Protein AF-A0AAD4SUF8-F1 (afdb_monomer_lite)

Foldseek 3Di:
DDDDDDDDDDDDDDDDDDDDDDDDDDDDDPDDDDDPPPPPPPPVPPVDLLPPPDPVLSVLLCVCCVVFPWDFQQVVLVPDPDDPVVSSVVVSVLSSVVSVLVVVLVDDDALVVLQVCVVVNVVVVVVRVVRPTDCPVVVVSSVVSNVVSVVVVVVVVVVVVVVVVVVVVVVVVVVVVVVVD

InterPro domains:
  IPR007930 Protein of unknown function DUF724 [PF05266] (62-173)

Structure (mmCIF, N/CA/C/O backbone):
data_AF-A0AAD4SUF8-F1
#
_entry.id   AF-A0AAD4SUF8-F1
#
loop_
_atom_site.group_PDB
_atom_site.id
_atom_site.type_symbol
_atom_site.label_atom_id
_atom_site.label_alt_id
_atom_site.label_comp_id
_atom_site.label_asym_id
_atom_site.label_entity_id
_atom_site.label_seq_id
_atom_site.pdbx_PDB_ins_code
_atom_site.Cartn_x
_atom_site.Cartn_y
_atom_site.Cartn_z
_atom_site.occupancy
_atom_site.B_iso_or_equiv
_atom_site.auth_seq_id
_atom_site.auth_comp_id
_atom_site.auth_asym_id
_atom_site.auth_atom_id
_atom_site.pdbx_PDB_model_num
ATOM 1 N N . MET A 1 1 ? 22.196 51.270 -54.348 1.00 38.44 1 MET A N 1
ATOM 2 C CA . MET A 1 1 ? 23.184 52.266 -53.879 1.00 38.44 1 MET A CA 1
ATOM 3 C C . MET A 1 1 ? 23.660 51.858 -52.490 1.00 38.44 1 MET A C 1
ATOM 5 O O . MET A 1 1 ? 22.805 51.485 -51.706 1.00 38.44 1 MET A O 1
ATOM 9 N N . ALA A 1 2 ? 24.984 51.927 -52.263 1.00 42.75 2 ALA A N 1
ATOM 10 C CA . ALA A 1 2 ? 25.756 51.702 -51.018 1.00 42.75 2 ALA A CA 1
ATOM 11 C C . ALA A 1 2 ? 25.616 50.304 -50.362 1.00 42.75 2 ALA A C 1
ATOM 13 O O . ALA A 1 2 ? 24.538 49.945 -49.920 1.00 42.75 2 ALA A O 1
ATOM 14 N N . SER A 1 3 ? 26.597 49.389 -50.308 1.00 34.69 3 SER A N 1
ATOM 15 C CA . SER A 1 3 ? 28.076 49.416 -50.262 1.00 34.69 3 SER A CA 1
ATOM 16 C C . SER A 1 3 ? 28.692 49.970 -48.972 1.00 34.69 3 SER A C 1
ATOM 18 O O . SER A 1 3 ? 28.794 51.184 -48.847 1.00 34.69 3 SER A O 1
ATOM 20 N N . THR A 1 4 ? 29.166 49.057 -48.104 1.00 41.34 4 THR A N 1
ATOM 21 C CA . THR A 1 4 ? 30.426 49.075 -47.307 1.00 41.34 4 THR A CA 1
ATOM 22 C C . THR A 1 4 ? 30.555 47.720 -46.569 1.00 41.34 4 THR A C 1
ATOM 24 O O . THR A 1 4 ? 29.591 47.261 -45.972 1.00 41.34 4 THR A O 1
ATOM 27 N N . LYS A 1 5 ? 31.589 46.889 -46.819 1.00 35.81 5 LYS A N 1
ATOM 28 C CA . LYS A 1 5 ? 32.951 46.842 -46.206 1.00 35.81 5 LYS A CA 1
ATOM 29 C C . LYS A 1 5 ? 32.910 46.760 -44.669 1.00 35.81 5 LYS A C 1
ATOM 31 O O . LYS A 1 5 ? 32.232 47.568 -44.064 1.00 35.81 5 LYS A O 1
ATOM 36 N N . GLY A 1 6 ? 33.636 45.913 -43.943 1.00 30.95 6 GLY A N 1
ATOM 37 C CA . GLY A 1 6 ? 34.671 44.899 -44.176 1.00 30.95 6 GLY A CA 1
ATOM 38 C C . GLY A 1 6 ? 34.950 44.230 -42.809 1.00 30.95 6 GLY A C 1
ATOM 39 O O . GLY A 1 6 ? 34.486 44.724 -41.788 1.00 30.95 6 GLY A O 1
ATOM 40 N N . SER A 1 7 ? 35.626 43.086 -42.731 1.00 37.53 7 SER A N 1
ATOM 41 C CA . SER A 1 7 ? 36.940 43.006 -42.076 1.00 37.53 7 SER A CA 1
ATOM 42 C C . SER A 1 7 ? 37.447 41.565 -42.133 1.00 37.53 7 SER A C 1
ATOM 44 O O . SER A 1 7 ? 36.786 40.627 -41.691 1.00 37.53 7 SER A O 1
ATOM 46 N N . SER A 1 8 ? 38.632 41.418 -42.713 1.00 37.97 8 SER A N 1
ATOM 47 C CA . SER A 1 8 ? 39.461 40.223 -42.738 1.00 37.97 8 SER A CA 1
ATOM 48 C C . SER A 1 8 ? 40.195 40.046 -41.410 1.00 37.97 8 SER A C 1
ATOM 50 O O . SER A 1 8 ? 40.804 40.997 -40.917 1.00 37.97 8 SER A O 1
ATOM 52 N N . THR A 1 9 ? 40.289 38.823 -40.888 1.00 37.44 9 THR A N 1
ATOM 53 C CA . THR A 1 9 ? 41.398 38.481 -39.985 1.00 37.44 9 THR A CA 1
ATOM 54 C C . THR A 1 9 ? 41.882 37.057 -40.225 1.00 37.44 9 THR A C 1
ATOM 56 O O . THR A 1 9 ? 41.285 36.067 -39.811 1.00 37.44 9 THR A O 1
ATOM 59 N N . THR A 1 10 ? 43.006 37.003 -40.927 1.00 39.97 10 THR A N 1
ATOM 60 C CA . THR A 1 10 ? 43.927 35.888 -41.115 1.00 39.97 10 THR A CA 1
ATOM 61 C C . THR A 1 10 ? 44.370 35.328 -39.760 1.00 39.97 10 THR A C 1
ATOM 63 O O . THR A 1 10 ? 44.966 36.054 -38.968 1.00 39.97 10 THR A O 1
ATOM 66 N N . LYS A 1 11 ? 44.143 34.036 -39.489 1.00 44.75 11 LYS A N 1
ATOM 67 C CA . LYS A 1 11 ? 44.871 33.319 -38.430 1.00 44.75 11 LYS A CA 1
ATOM 68 C C . LYS A 1 11 ? 45.918 32.414 -39.061 1.00 44.75 11 LYS A C 1
ATOM 70 O O . LYS A 1 11 ? 45.622 31.569 -39.902 1.00 44.75 11 LYS A O 1
ATOM 75 N N . GLY A 1 12 ? 47.156 32.704 -38.679 1.00 37.16 12 GLY A N 1
ATOM 76 C CA . GLY A 1 12 ? 48.381 32.172 -39.237 1.00 37.16 12 GLY A CA 1
ATOM 77 C C . GLY A 1 12 ? 48.535 30.668 -39.061 1.00 37.16 12 GLY A C 1
ATOM 78 O O . GLY A 1 12 ? 48.242 30.082 -38.022 1.00 37.16 12 GLY A O 1
ATOM 79 N N . ARG A 1 13 ? 49.068 30.079 -40.126 1.00 39.88 13 ARG A N 1
ATOM 80 C CA . ARG A 1 13 ? 49.678 28.759 -40.191 1.00 39.88 13 ARG A CA 1
ATOM 81 C C . ARG A 1 13 ? 51.014 28.844 -39.450 1.00 39.88 13 ARG A C 1
ATOM 83 O O . ARG A 1 13 ? 51.927 29.508 -39.932 1.00 39.88 13 ARG A O 1
ATOM 90 N N . ILE A 1 14 ? 51.146 28.179 -38.307 1.00 44.19 14 ILE A N 1
ATOM 91 C CA . ILE A 1 14 ? 52.459 27.924 -37.708 1.00 44.19 14 ILE A CA 1
ATOM 92 C C . ILE A 1 14 ? 52.835 26.494 -38.080 1.00 44.19 14 ILE A C 1
ATOM 94 O O . ILE A 1 14 ? 52.325 25.524 -37.526 1.00 44.19 14 ILE A O 1
ATOM 98 N N . ALA A 1 15 ? 53.694 26.381 -39.091 1.00 39.84 15 ALA A N 1
ATOM 99 C CA . ALA A 1 15 ? 54.364 25.147 -39.453 1.00 39.84 15 ALA A CA 1
ATOM 100 C C . ALA A 1 15 ? 55.558 24.953 -38.509 1.00 39.84 15 ALA A C 1
ATOM 102 O O . ALA A 1 15 ? 56.569 25.641 -38.636 1.00 39.84 15 ALA A O 1
ATOM 103 N N . LEU A 1 16 ? 55.451 24.013 -37.570 1.00 38.44 16 LEU A N 1
ATOM 104 C CA . LEU A 1 16 ? 56.604 23.523 -36.820 1.00 38.44 16 LEU A CA 1
ATOM 105 C C . LEU A 1 16 ? 57.198 22.327 -37.562 1.00 38.44 16 LEU A C 1
ATOM 107 O O . LEU A 1 16 ? 56.719 21.199 -37.491 1.00 38.44 16 LEU A O 1
ATOM 111 N N . LYS A 1 17 ? 58.259 22.623 -38.311 1.00 40.16 17 LYS A N 1
ATOM 112 C CA . LYS A 1 17 ? 59.166 21.650 -38.909 1.00 40.16 17 LYS A CA 1
ATOM 113 C C . LYS A 1 17 ? 60.065 21.110 -37.799 1.00 40.16 17 LYS A C 1
ATOM 115 O O . LYS A 1 17 ? 61.009 21.783 -37.395 1.00 40.16 17 LYS A O 1
ATOM 120 N N . VAL A 1 18 ? 59.769 19.910 -37.305 1.00 40.31 18 VAL A N 1
ATOM 121 C CA . VAL A 1 18 ? 60.671 19.170 -36.414 1.00 40.31 18 VAL A CA 1
ATOM 122 C C . VAL A 1 18 ? 61.316 18.037 -37.200 1.00 40.31 18 VAL A C 1
ATOM 124 O O . VAL A 1 18 ? 60.680 17.332 -37.979 1.00 40.31 18 VAL A O 1
ATOM 127 N N . LYS A 1 19 ? 62.635 17.992 -37.054 1.00 36.62 19 LYS A N 1
ATOM 128 C CA . LYS A 1 19 ? 63.611 17.239 -37.828 1.00 36.62 19 LYS A CA 1
ATOM 129 C C . LYS A 1 19 ? 63.430 15.733 -37.633 1.00 36.62 19 LYS A C 1
ATOM 131 O O . LYS A 1 19 ? 63.186 15.266 -36.527 1.00 36.62 19 LYS A O 1
ATOM 136 N N . SER A 1 20 ? 63.627 14.998 -38.719 1.00 44.25 20 SER A N 1
ATOM 137 C CA . SER A 1 20 ? 63.858 13.557 -38.746 1.00 44.25 20 SER A CA 1
ATOM 138 C C . SER A 1 20 ? 65.059 13.194 -37.865 1.00 44.25 20 SER A C 1
ATOM 140 O O . SER A 1 20 ? 66.193 13.528 -38.214 1.00 44.25 20 SER A O 1
ATOM 142 N N . SER A 1 21 ? 64.818 12.515 -36.743 1.00 36.62 21 SER A N 1
ATOM 143 C CA . SER A 1 21 ? 65.856 11.817 -35.983 1.00 36.62 21 SER A CA 1
ATOM 144 C C . SER A 1 21 ? 65.756 10.321 -36.252 1.00 36.62 21 SER A C 1
ATOM 146 O O . SER A 1 21 ? 64.778 9.669 -35.890 1.00 36.62 21 SER A O 1
ATOM 148 N N . THR A 1 22 ? 66.780 9.795 -36.904 1.00 43.16 22 THR A N 1
ATOM 149 C CA . THR A 1 22 ? 67.076 8.376 -37.068 1.00 43.16 22 THR A CA 1
ATOM 150 C C . THR A 1 22 ? 67.201 7.721 -35.690 1.00 43.16 22 THR A C 1
ATOM 152 O O . THR A 1 22 ? 68.102 8.058 -34.923 1.00 43.16 22 THR A O 1
ATOM 155 N N . SER A 1 23 ? 66.291 6.806 -35.356 1.00 39.00 23 SER A N 1
ATOM 156 C CA . SER A 1 23 ? 66.424 5.948 -34.174 1.00 39.00 23 SER A CA 1
ATOM 157 C C . SER A 1 23 ? 67.373 4.773 -34.458 1.00 39.00 23 SER A C 1
ATOM 159 O O . SER A 1 23 ? 67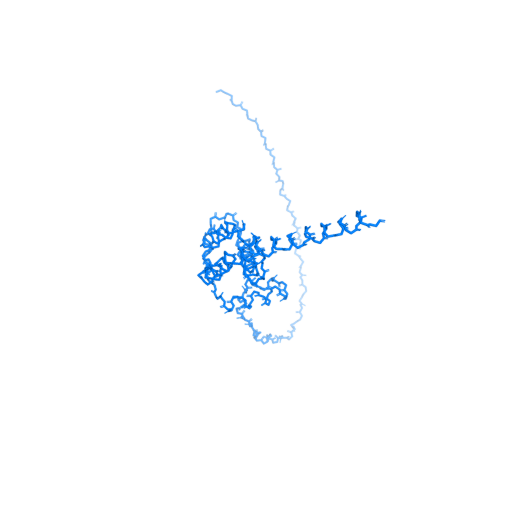.408 4.278 -35.587 1.00 39.00 23 SER A O 1
ATOM 161 N N . PRO A 1 24 ? 68.146 4.326 -33.452 1.00 40.94 24 PRO A N 1
ATOM 162 C CA . PRO A 1 24 ? 69.142 3.270 -33.592 1.00 40.94 24 PRO A CA 1
ATOM 163 C C . PRO A 1 24 ? 68.500 1.882 -33.728 1.00 40.94 24 PRO A C 1
ATOM 165 O O . PRO A 1 24 ? 67.445 1.603 -33.160 1.00 40.94 24 PRO A O 1
ATOM 168 N N . VAL A 1 25 ? 69.179 1.009 -34.472 1.00 46.41 25 VAL A N 1
ATOM 169 C CA . VAL A 1 25 ? 68.844 -0.408 -34.656 1.00 46.41 25 VAL A CA 1
ATOM 170 C C . VAL A 1 25 ? 68.924 -1.130 -33.305 1.00 46.41 25 VAL A C 1
ATOM 172 O O . VAL A 1 25 ? 70.000 -1.251 -32.723 1.00 46.41 25 VAL A O 1
ATOM 175 N N . VAL A 1 26 ? 67.780 -1.603 -32.809 1.00 52.88 26 VAL A N 1
ATOM 176 C CA . VAL A 1 26 ? 67.669 -2.477 -31.630 1.00 52.88 26 VAL A CA 1
ATOM 177 C C . VAL A 1 26 ? 67.815 -3.937 -32.094 1.00 52.88 26 VAL A C 1
ATOM 179 O O . VAL A 1 26 ? 67.190 -4.304 -33.092 1.00 52.88 26 VAL A O 1
ATOM 182 N N . PRO A 1 27 ? 68.620 -4.784 -31.423 1.00 56.34 27 PRO A N 1
ATOM 183 C CA . PRO A 1 27 ? 68.766 -6.193 -31.792 1.00 56.34 27 PRO A CA 1
ATOM 184 C C . PRO A 1 27 ? 67.467 -6.985 -31.532 1.00 56.34 27 PRO A C 1
ATOM 186 O O . PRO A 1 27 ? 66.704 -6.634 -30.627 1.00 56.34 27 PRO A O 1
ATOM 189 N N . PRO A 1 28 ? 67.195 -8.062 -32.293 1.00 48.47 28 PRO A N 1
ATOM 190 C CA . PRO A 1 28 ? 65.943 -8.803 -32.184 1.00 48.47 28 PRO A CA 1
ATOM 191 C C . PRO A 1 28 ? 65.845 -9.519 -30.831 1.00 48.47 28 PRO A C 1
ATOM 193 O O . PRO A 1 28 ? 66.656 -10.378 -30.491 1.00 48.47 28 PRO A O 1
ATOM 196 N N . THR A 1 29 ? 64.829 -9.157 -30.052 1.00 53.97 29 THR A N 1
ATOM 197 C CA . THR A 1 29 ? 64.441 -9.844 -28.815 1.00 53.97 29 THR A CA 1
ATOM 198 C C . THR A 1 29 ? 63.739 -11.163 -29.171 1.00 53.97 29 THR A C 1
ATOM 200 O O . THR A 1 29 ? 62.926 -11.163 -30.100 1.00 53.97 29 THR A O 1
ATOM 203 N N . PRO A 1 30 ? 63.996 -12.287 -28.473 1.00 51.09 30 PRO A N 1
ATOM 204 C CA . PRO A 1 30 ? 63.286 -13.535 -28.730 1.00 51.09 30 PRO A CA 1
ATOM 205 C C . PRO A 1 30 ? 61.780 -13.354 -28.497 1.00 51.09 30 PRO A C 1
ATOM 207 O O . PRO A 1 30 ? 61.344 -12.782 -27.497 1.00 51.09 30 PRO A O 1
ATOM 210 N N . SER A 1 31 ? 60.991 -13.828 -29.459 1.00 53.19 31 SER A N 1
ATOM 211 C CA . SER A 1 31 ? 59.534 -13.738 -29.505 1.00 53.19 31 SER A CA 1
ATOM 212 C C . SER A 1 31 ? 58.888 -14.310 -28.241 1.00 53.19 31 SER A C 1
ATOM 214 O O . SER A 1 31 ? 58.931 -15.517 -27.997 1.00 53.19 31 SER A O 1
ATOM 216 N N . ARG A 1 32 ? 58.250 -13.441 -27.453 1.00 54.56 32 ARG A N 1
ATOM 217 C CA . ARG A 1 32 ? 57.368 -13.833 -26.350 1.00 54.56 32 ARG A CA 1
ATOM 218 C C . ARG A 1 32 ? 56.155 -14.585 -26.929 1.00 54.56 32 ARG A C 1
ATOM 220 O O . ARG A 1 32 ? 55.540 -14.062 -27.860 1.00 54.56 32 ARG A O 1
ATOM 227 N N . PRO A 1 33 ? 55.784 -15.771 -26.413 1.00 64.94 33 PRO A N 1
ATOM 228 C CA . PRO A 1 33 ? 54.573 -16.453 -26.856 1.00 64.94 33 PRO A CA 1
ATOM 229 C C . PRO A 1 33 ? 53.329 -15.611 -26.518 1.00 64.94 33 PRO A C 1
ATOM 231 O O . PRO A 1 33 ? 53.342 -14.879 -25.518 1.00 64.94 33 PRO A O 1
ATOM 234 N N . PRO A 1 34 ? 52.262 -15.681 -27.337 1.00 63.62 34 PRO A N 1
ATOM 235 C CA . PRO A 1 34 ? 51.027 -14.958 -27.064 1.00 63.62 34 PRO A CA 1
ATOM 236 C C . PRO A 1 34 ? 50.452 -15.403 -25.711 1.00 63.62 34 PRO A C 1
ATOM 238 O O . PRO A 1 34 ? 50.568 -16.581 -25.357 1.00 63.62 34 PRO A O 1
ATOM 241 N N . PRO A 1 35 ? 49.848 -14.486 -24.931 1.00 60.50 35 PRO A N 1
ATOM 242 C CA . PRO A 1 35 ? 49.159 -14.876 -23.710 1.00 60.50 35 PRO A CA 1
ATOM 243 C C . PRO A 1 35 ? 48.074 -15.912 -24.050 1.00 60.50 35 PRO A C 1
ATOM 245 O O . PRO A 1 35 ? 47.466 -15.818 -25.123 1.00 60.50 35 PRO A O 1
ATOM 248 N N . PRO A 1 36 ? 47.831 -16.903 -23.172 1.00 66.50 36 PRO A N 1
ATOM 249 C CA . PRO A 1 36 ? 46.790 -17.895 -23.401 1.00 66.50 36 PRO A CA 1
ATOM 250 C C . PRO A 1 36 ? 45.449 -17.186 -23.631 1.00 66.50 36 PRO A C 1
ATOM 252 O O . PRO A 1 36 ? 45.250 -16.107 -23.061 1.00 66.50 36 PRO A O 1
ATOM 255 N N . PRO A 1 37 ? 44.539 -17.756 -24.447 1.00 62.34 37 PRO A N 1
ATOM 256 C CA . PRO A 1 37 ? 43.226 -17.178 -24.685 1.00 62.34 37 PRO A CA 1
ATOM 257 C C . PRO A 1 37 ? 42.566 -16.923 -23.336 1.00 62.34 37 PRO A C 1
ATOM 259 O O . PRO A 1 37 ? 42.165 -17.854 -22.637 1.00 62.34 37 PRO A O 1
ATOM 262 N N . GLY A 1 38 ? 42.521 -15.651 -22.938 1.00 53.00 38 GLY A N 1
ATOM 263 C CA . GLY A 1 38 ? 41.804 -15.247 -21.751 1.00 53.00 38 GLY A CA 1
ATOM 264 C C . GLY A 1 38 ? 40.376 -15.710 -21.957 1.00 53.00 38 GLY A C 1
ATOM 265 O O . GLY A 1 38 ? 39.739 -15.310 -22.935 1.00 53.00 38 GLY A O 1
ATOM 266 N N . LEU A 1 39 ? 39.897 -16.584 -21.073 1.00 48.78 39 LEU A N 1
ATOM 267 C CA . LEU A 1 39 ? 38.479 -16.852 -20.929 1.00 48.78 39 LEU A CA 1
ATOM 268 C C . LEU A 1 39 ? 37.845 -15.507 -20.582 1.00 48.78 39 LEU A C 1
ATOM 270 O O . LEU A 1 39 ? 37.753 -15.116 -19.421 1.00 48.78 39 LEU A O 1
ATOM 274 N N . THR A 1 40 ? 37.470 -14.754 -21.613 1.00 48.31 40 THR A N 1
ATOM 275 C CA . THR A 1 40 ? 36.571 -13.623 -21.483 1.00 48.31 40 THR A CA 1
ATOM 276 C C . THR A 1 40 ? 35.240 -14.253 -21.128 1.00 48.31 40 THR A C 1
ATOM 278 O O . THR A 1 40 ? 34.423 -14.576 -21.984 1.00 48.31 40 THR A O 1
ATOM 281 N N . LEU A 1 41 ? 35.072 -14.515 -19.832 1.00 49.41 41 LEU A N 1
ATOM 282 C CA . LEU A 1 41 ? 33.801 -14.785 -19.195 1.00 49.41 41 LEU A CA 1
ATOM 283 C C . LEU A 1 41 ? 32.940 -13.547 -19.447 1.00 49.41 41 LEU A C 1
ATOM 285 O O . LEU A 1 41 ? 32.814 -12.659 -18.610 1.00 49.41 41 LEU A O 1
ATOM 289 N N . LYS A 1 42 ? 32.359 -13.477 -20.647 1.00 52.12 42 LYS A N 1
ATOM 290 C CA . LYS A 1 42 ? 31.195 -12.660 -20.955 1.00 52.12 42 LYS A CA 1
ATOM 291 C C . LYS A 1 42 ? 30.024 -13.316 -20.242 1.00 52.12 42 LYS A C 1
ATOM 293 O O . LYS A 1 42 ? 29.128 -13.869 -20.867 1.00 52.12 42 LYS A O 1
ATOM 298 N N . ILE A 1 43 ? 30.077 -13.313 -18.913 1.00 48.94 43 ILE A N 1
ATOM 299 C CA . ILE A 1 43 ? 28.881 -13.483 -18.111 1.00 48.94 43 ILE A CA 1
ATOM 300 C C . ILE A 1 43 ? 28.019 -12.301 -18.548 1.00 48.94 43 ILE A C 1
ATOM 302 O O . ILE A 1 43 ? 28.488 -11.162 -18.436 1.00 48.94 43 ILE A O 1
ATOM 306 N N . PRO A 1 44 ? 26.823 -12.518 -19.118 1.00 43.75 44 PRO A N 1
ATOM 307 C CA . PRO A 1 44 ? 25.883 -11.431 -19.266 1.00 43.75 44 PRO A CA 1
ATOM 308 C C . PRO A 1 44 ? 25.622 -10.977 -17.837 1.00 43.75 44 PRO A C 1
ATOM 310 O O . PRO A 1 44 ? 24.944 -11.668 -17.076 1.00 43.75 44 PRO A O 1
ATOM 313 N N . LEU A 1 45 ? 26.247 -9.874 -17.426 1.00 46.03 45 LEU A N 1
ATOM 314 C CA . LEU A 1 45 ? 25.870 -9.217 -16.195 1.00 46.03 45 LEU A CA 1
ATOM 315 C C . LEU A 1 45 ? 24.485 -8.657 -16.500 1.00 46.03 45 LEU A C 1
ATOM 317 O O . LEU A 1 45 ? 24.344 -7.554 -17.023 1.00 46.03 45 LEU A O 1
ATOM 321 N N . VAL A 1 46 ? 23.457 -9.481 -16.295 1.00 45.75 46 VAL A N 1
ATOM 322 C CA . VAL A 1 46 ? 22.085 -9.005 -16.233 1.00 45.75 46 VAL A CA 1
ATOM 323 C C . VAL A 1 46 ? 22.095 -8.083 -15.027 1.00 45.75 46 VAL A C 1
ATOM 325 O O . VAL A 1 46 ? 22.060 -8.540 -13.886 1.00 45.75 46 VAL A O 1
ATOM 328 N N . TYR A 1 47 ? 22.277 -6.788 -15.286 1.00 57.00 47 TYR A N 1
ATOM 329 C CA . TYR A 1 47 ? 22.175 -5.747 -14.279 1.00 57.00 47 TYR A CA 1
ATOM 330 C C . TYR A 1 47 ? 20.737 -5.775 -13.782 1.00 57.00 47 TYR A C 1
ATOM 332 O O . TYR A 1 47 ? 19.832 -5.176 -14.357 1.00 57.00 47 TYR A O 1
ATOM 340 N N . HIS A 1 48 ? 20.512 -6.563 -12.739 1.00 70.62 48 HIS A N 1
ATOM 341 C CA . HIS A 1 48 ? 19.234 -6.595 -12.069 1.00 70.62 48 HIS A CA 1
ATOM 342 C C . HIS A 1 48 ? 19.048 -5.238 -11.395 1.00 70.62 48 HIS A C 1
ATOM 344 O O . HIS A 1 48 ? 19.961 -4.781 -10.704 1.00 70.62 48 HIS A O 1
ATOM 350 N N . ARG A 1 49 ? 17.895 -4.585 -11.576 1.00 81.00 49 ARG A N 1
ATOM 351 C CA . ARG A 1 49 ? 17.658 -3.214 -11.080 1.00 81.00 49 ARG A CA 1
ATOM 352 C C . ARG A 1 49 ? 17.925 -3.066 -9.578 1.00 81.00 49 ARG A C 1
ATOM 354 O O . ARG A 1 49 ? 18.339 -2.003 -9.139 1.00 81.00 49 ARG A O 1
ATOM 361 N N . SER A 1 50 ? 17.795 -4.148 -8.805 1.00 83.50 50 SER A N 1
ATOM 362 C CA . SER A 1 50 ? 18.096 -4.162 -7.368 1.00 83.50 50 SER A CA 1
ATOM 363 C C . SER A 1 50 ? 19.593 -4.154 -6.998 1.00 83.50 50 SER A C 1
ATOM 365 O O . SER A 1 50 ? 19.916 -4.056 -5.818 1.00 83.50 50 SER A O 1
ATOM 367 N N . THR A 1 51 ? 20.525 -4.252 -7.957 1.00 85.56 51 THR A N 1
ATOM 368 C CA . THR A 1 51 ? 21.982 -4.304 -7.679 1.00 85.56 51 THR A CA 1
ATOM 369 C C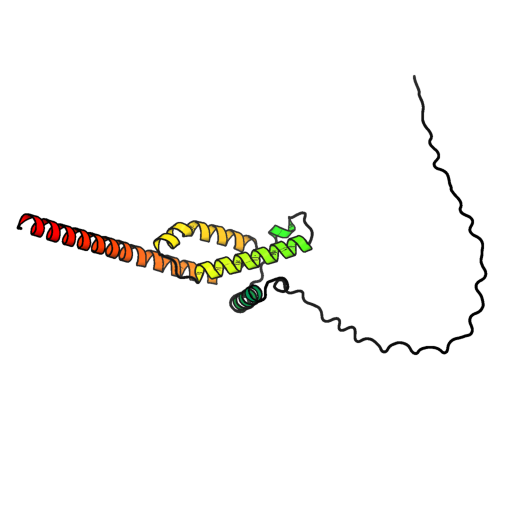 . THR A 1 51 ? 22.555 -3.020 -7.083 1.00 85.56 51 THR A C 1
ATOM 371 O O . THR A 1 51 ? 23.588 -3.080 -6.424 1.00 85.56 51 THR A O 1
ATOM 374 N N . SER A 1 52 ? 21.895 -1.879 -7.275 1.00 85.69 52 SER A N 1
ATOM 375 C CA . SER A 1 52 ? 22.275 -0.587 -6.689 1.00 85.69 52 SER A CA 1
ATOM 376 C C . SER A 1 52 ? 21.601 -0.293 -5.341 1.00 85.69 52 SER A C 1
ATOM 378 O O . SER A 1 52 ? 21.826 0.775 -4.773 1.00 85.69 52 SER A O 1
ATOM 380 N N . LEU A 1 53 ? 20.777 -1.209 -4.818 1.00 91.81 53 LEU A N 1
ATOM 381 C CA . LEU A 1 53 ? 20.121 -1.060 -3.516 1.00 91.81 53 LEU A CA 1
ATOM 382 C C . LEU A 1 53 ? 21.063 -1.452 -2.369 1.00 91.81 53 LEU A C 1
ATOM 384 O O . LEU A 1 53 ? 21.969 -2.268 -2.545 1.00 91.81 53 LEU A O 1
ATOM 388 N N . SER A 1 54 ? 20.815 -0.909 -1.170 1.00 93.56 54 SER A N 1
ATOM 389 C CA . SER A 1 54 ? 21.502 -1.376 0.042 1.00 93.56 54 SER A CA 1
ATOM 390 C C . SER A 1 54 ? 21.203 -2.864 0.290 1.00 93.56 54 SER A C 1
ATOM 392 O O . SER A 1 54 ? 20.162 -3.352 -0.163 1.00 93.56 54 SER A O 1
ATOM 394 N N . PRO A 1 55 ? 22.064 -3.601 1.017 1.00 94.50 55 PRO A N 1
ATOM 395 C CA . PRO A 1 55 ? 21.852 -5.026 1.277 1.00 94.50 55 PRO A CA 1
ATOM 396 C C . PRO A 1 55 ? 20.468 -5.352 1.859 1.00 94.50 55 PRO A C 1
ATOM 398 O O . PRO A 1 55 ? 19.811 -6.291 1.408 1.00 94.50 55 PRO A O 1
ATOM 401 N N . GLU A 1 56 ? 19.991 -4.548 2.810 1.00 93.50 56 GLU A N 1
ATOM 402 C CA . GLU A 1 56 ? 18.699 -4.726 3.480 1.00 93.50 56 GLU A CA 1
ATOM 403 C C . GLU A 1 56 ? 17.536 -4.484 2.516 1.00 93.50 56 GLU A C 1
ATOM 405 O O . GLU A 1 56 ? 16.601 -5.284 2.436 1.00 93.50 56 GLU A O 1
ATOM 410 N N . LEU A 1 57 ? 17.606 -3.395 1.747 1.00 93.62 57 LEU A N 1
ATOM 411 C CA . LEU A 1 57 ? 16.558 -3.043 0.797 1.00 93.62 57 LEU A CA 1
ATOM 412 C C . LEU A 1 57 ? 16.526 -4.017 -0.385 1.00 93.62 57 LEU A C 1
ATOM 414 O O . LEU A 1 57 ? 15.449 -4.370 -0.858 1.00 93.62 57 LEU A O 1
ATOM 418 N N . LYS A 1 58 ? 17.688 -4.512 -0.822 1.00 95.00 58 LYS A N 1
ATOM 419 C CA . LYS A 1 58 ? 17.793 -5.569 -1.829 1.00 95.00 58 LYS A CA 1
ATOM 420 C C . LYS A 1 58 ? 17.158 -6.870 -1.340 1.00 95.00 58 LYS A C 1
ATOM 422 O O . LYS A 1 58 ? 16.431 -7.500 -2.101 1.00 95.00 58 LYS A O 1
ATOM 427 N N . LEU A 1 59 ? 17.398 -7.267 -0.089 1.00 94.62 59 LEU A N 1
ATOM 428 C CA . LEU A 1 59 ? 16.775 -8.465 0.479 1.00 94.62 59 LEU A CA 1
ATOM 429 C C . LEU A 1 59 ? 15.246 -8.348 0.467 1.00 94.62 59 LEU A C 1
ATOM 431 O O . LEU A 1 59 ? 14.568 -9.275 0.027 1.00 94.62 59 LEU A O 1
ATOM 435 N N . LEU A 1 60 ? 14.712 -7.202 0.901 1.00 94.06 60 LEU A N 1
ATOM 436 C CA . LEU A 1 60 ? 13.274 -6.938 0.862 1.00 94.06 60 LEU A CA 1
ATOM 437 C C . LEU A 1 60 ? 12.732 -6.946 -0.573 1.00 94.06 60 LEU A C 1
ATOM 439 O O . LEU A 1 60 ? 11.700 -7.565 -0.830 1.00 94.06 60 LEU A O 1
ATOM 443 N N . TYR A 1 61 ? 13.434 -6.293 -1.504 1.00 95.50 61 TYR A N 1
ATOM 444 C CA . TYR A 1 61 ? 13.097 -6.298 -2.927 1.00 95.50 61 TYR A CA 1
ATOM 445 C C . TYR A 1 61 ? 12.965 -7.733 -3.435 1.00 95.50 61 TYR A C 1
ATOM 447 O O . TYR A 1 61 ? 11.917 -8.125 -3.942 1.00 95.50 61 TYR A O 1
ATOM 455 N N . ASP A 1 62 ? 14.004 -8.543 -3.244 1.00 94.38 62 ASP A N 1
ATOM 456 C CA . ASP A 1 62 ? 14.040 -9.911 -3.749 1.00 94.38 62 ASP A CA 1
ATOM 457 C C . ASP A 1 62 ? 12.937 -10.772 -3.105 1.00 94.38 62 ASP A C 1
ATOM 459 O O . ASP A 1 62 ? 12.310 -11.578 -3.789 1.00 94.38 62 ASP A O 1
ATOM 463 N N . GLN A 1 63 ? 12.642 -10.584 -1.814 1.00 94.81 63 GLN A N 1
ATOM 464 C CA . GLN A 1 63 ? 11.547 -11.283 -1.132 1.00 94.81 63 GLN A CA 1
ATOM 465 C C . GLN A 1 63 ? 10.175 -10.924 -1.712 1.00 94.81 63 GLN A C 1
ATOM 467 O O . GLN A 1 63 ? 9.384 -11.821 -2.018 1.00 94.81 63 GLN A O 1
ATOM 472 N N . VAL A 1 64 ? 9.891 -9.630 -1.882 1.00 94.81 64 VAL A N 1
ATOM 473 C CA . VAL A 1 64 ? 8.590 -9.165 -2.376 1.00 94.81 64 VAL A CA 1
ATOM 474 C C . VAL A 1 64 ? 8.401 -9.544 -3.838 1.00 94.81 64 VAL A C 1
ATOM 476 O O . VAL A 1 64 ? 7.390 -10.159 -4.155 1.00 94.81 64 VAL A O 1
ATOM 479 N N . PHE A 1 65 ? 9.367 -9.271 -4.718 1.00 95.12 65 PHE A N 1
ATOM 480 C CA . PHE A 1 65 ? 9.238 -9.583 -6.147 1.00 95.12 65 PHE A CA 1
ATOM 481 C C . PHE A 1 65 ? 9.324 -11.089 -6.446 1.00 95.12 65 PHE A C 1
ATOM 483 O O . PHE A 1 65 ? 8.859 -11.534 -7.493 1.00 95.12 65 PHE A O 1
ATOM 490 N N . LYS A 1 66 ? 9.840 -11.910 -5.520 1.00 95.12 66 LYS A N 1
ATOM 491 C CA . LYS A 1 66 ? 9.706 -13.373 -5.594 1.00 95.12 66 LYS A CA 1
ATOM 492 C C . LYS A 1 66 ? 8.305 -13.850 -5.201 1.00 95.12 66 LYS A C 1
ATOM 494 O O . LYS A 1 66 ? 7.775 -14.756 -5.838 1.00 95.12 66 LYS A O 1
ATOM 499 N N . ALA A 1 67 ? 7.713 -13.279 -4.151 1.00 95.06 67 ALA A N 1
ATOM 500 C CA . ALA A 1 67 ? 6.380 -13.660 -3.669 1.00 95.06 67 ALA A CA 1
ATOM 501 C C . ALA A 1 67 ? 5.243 -13.085 -4.534 1.00 95.06 67 ALA A C 1
ATOM 503 O O . ALA A 1 67 ? 4.190 -13.704 -4.712 1.00 95.06 67 ALA A O 1
ATOM 504 N N . LEU A 1 68 ? 5.476 -11.899 -5.083 1.00 95.06 68 LEU A N 1
ATOM 505 C CA . LEU A 1 68 ? 4.583 -11.149 -5.945 1.00 95.06 68 LEU A CA 1
ATOM 506 C C . LEU A 1 68 ? 5.365 -10.724 -7.198 1.00 95.06 68 LEU A C 1
ATOM 508 O O . LEU A 1 68 ? 5.798 -9.576 -7.280 1.00 95.06 68 LEU A O 1
ATOM 512 N N . PRO A 1 69 ? 5.585 -11.642 -8.159 1.00 95.69 69 PRO A N 1
ATOM 513 C CA . PRO A 1 69 ? 6.253 -11.312 -9.412 1.00 95.69 69 PRO A CA 1
ATOM 514 C C . PRO A 1 69 ? 5.535 -10.182 -10.146 1.00 95.69 69 PRO A C 1
ATOM 516 O O . PRO A 1 69 ? 4.307 -10.146 -10.187 1.00 95.69 69 PRO A O 1
ATOM 519 N N . GLN A 1 70 ? 6.310 -9.263 -10.714 1.00 96.12 70 GLN A N 1
ATOM 520 C CA . GLN A 1 70 ? 5.810 -8.090 -11.427 1.00 96.12 70 GLN A CA 1
ATOM 521 C C . GLN A 1 70 ? 6.558 -7.931 -12.746 1.00 96.12 70 GLN A C 1
ATOM 523 O O . GLN A 1 70 ? 7.771 -8.137 -12.813 1.00 96.12 70 GLN A O 1
ATOM 528 N N . THR A 1 71 ? 5.843 -7.488 -13.776 1.00 95.25 71 THR A N 1
ATOM 529 C CA . THR A 1 71 ? 6.415 -7.117 -15.077 1.00 95.25 71 THR A CA 1
ATOM 530 C C . THR A 1 71 ? 5.833 -5.780 -15.546 1.00 95.25 71 THR A C 1
ATOM 532 O O . THR A 1 71 ? 5.077 -5.762 -16.519 1.00 95.25 71 THR A O 1
ATOM 535 N N . PRO A 1 72 ? 6.128 -4.658 -14.856 1.00 96.88 72 PRO A N 1
ATOM 536 C CA . PRO A 1 72 ? 5.549 -3.372 -15.220 1.00 96.88 72 PRO A CA 1
ATOM 537 C C . PRO A 1 72 ? 6.083 -2.905 -16.575 1.00 96.88 72 PRO A C 1
ATOM 539 O O . PRO A 1 72 ? 7.254 -3.118 -16.898 1.00 96.88 72 PRO A O 1
ATOM 542 N N . HIS A 1 73 ? 5.220 -2.280 -17.375 1.00 96.88 73 HIS A N 1
ATOM 543 C CA . HIS A 1 73 ? 5.555 -1.878 -18.741 1.00 96.88 73 HIS A CA 1
ATOM 544 C C . HIS A 1 73 ? 6.317 -0.549 -18.796 1.00 96.88 73 HIS A C 1
ATOM 546 O O . HIS A 1 73 ? 7.093 -0.315 -19.713 1.00 96.88 73 HIS A O 1
ATOM 552 N N . PHE A 1 74 ? 6.125 0.336 -17.815 1.00 96.31 74 PHE A N 1
ATOM 553 C CA . PHE A 1 74 ? 6.777 1.648 -17.723 1.00 96.31 74 PHE A CA 1
ATOM 554 C C . PHE A 1 74 ? 6.617 2.588 -18.936 1.00 96.31 74 PHE A C 1
ATOM 556 O O . PHE A 1 74 ? 7.265 3.630 -18.963 1.00 96.31 74 PHE A O 1
ATOM 563 N N . ASN A 1 75 ? 5.726 2.289 -19.888 1.00 95.88 75 ASN A N 1
ATOM 564 C CA . ASN A 1 75 ? 5.368 3.144 -21.034 1.00 95.88 75 ASN A CA 1
ATOM 565 C C . ASN A 1 75 ? 5.311 4.663 -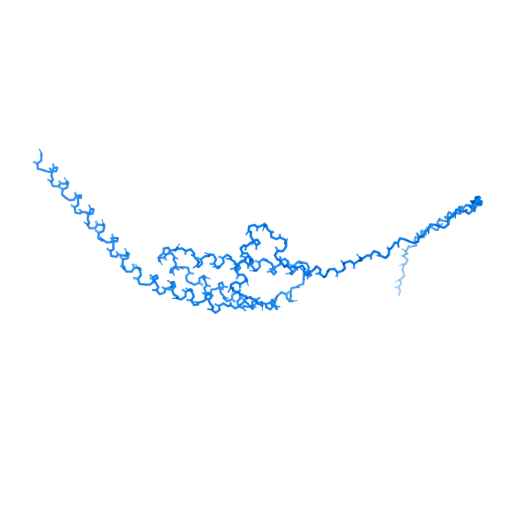20.754 1.00 95.88 75 ASN A C 1
ATOM 567 O O . ASN A 1 75 ? 5.786 5.423 -21.599 1.00 95.88 75 ASN A O 1
ATOM 571 N N . PRO A 1 76 ? 4.787 5.170 -19.612 1.00 96.00 76 PRO A N 1
ATOM 572 C CA . PRO A 1 76 ? 4.811 6.613 -19.353 1.00 96.00 76 PRO A CA 1
ATOM 573 C C . PRO A 1 76 ? 6.224 7.226 -19.355 1.00 96.00 76 PRO A C 1
ATOM 575 O O . PRO A 1 76 ? 6.384 8.383 -19.740 1.00 96.00 76 PRO A O 1
ATOM 578 N N . LEU A 1 77 ? 7.260 6.454 -19.001 1.00 95.00 77 LEU A N 1
ATOM 579 C CA . LEU A 1 77 ? 8.657 6.900 -19.006 1.00 95.00 77 LEU A CA 1
ATOM 580 C C . LEU A 1 77 ? 9.246 7.037 -20.417 1.00 95.00 77 LEU A C 1
ATOM 582 O O . LEU A 1 77 ? 10.223 7.761 -20.597 1.00 95.00 77 LEU A O 1
ATOM 586 N N . GLU A 1 78 ? 8.675 6.377 -21.428 1.00 92.25 78 GLU A N 1
ATOM 587 C CA . GLU A 1 78 ? 9.158 6.474 -22.815 1.00 92.25 78 GLU A CA 1
ATOM 588 C C . GLU A 1 78 ? 8.982 7.883 -23.381 1.00 92.25 78 GLU A C 1
ATOM 590 O O . GLU A 1 78 ? 9.792 8.344 -24.182 1.00 92.25 78 GLU A O 1
ATOM 595 N N . LYS A 1 79 ? 7.946 8.585 -22.913 1.00 91.75 79 LYS A N 1
ATOM 596 C CA . LYS A 1 79 ? 7.609 9.952 -23.323 1.00 91.75 79 LYS A CA 1
ATOM 597 C C . LYS A 1 79 ? 8.538 11.002 -22.709 1.00 91.75 79 LYS A C 1
ATOM 599 O O . LYS A 1 79 ? 8.478 12.165 -23.101 1.00 91.75 79 LYS A O 1
ATOM 604 N N . LEU A 1 80 ? 9.365 10.625 -21.732 1.00 92.81 80 LEU A N 1
ATOM 605 C CA . LEU A 1 80 ? 10.281 11.544 -21.069 1.00 92.81 80 LEU A CA 1
ATOM 606 C C . LEU A 1 80 ? 11.541 11.751 -21.912 1.00 92.81 80 LEU A C 1
ATOM 608 O O . LEU A 1 80 ? 12.255 10.803 -22.246 1.00 92.81 80 LEU A O 1
ATOM 612 N N . SER A 1 81 ? 11.859 13.017 -22.175 1.00 92.56 81 SER A N 1
ATOM 613 C CA . SER A 1 81 ? 13.103 13.448 -22.819 1.00 92.56 81 SER A CA 1
ATOM 614 C C . SER A 1 81 ? 14.286 13.383 -21.841 1.00 92.56 81 SER A C 1
ATOM 616 O O . SER A 1 81 ? 14.882 14.403 -21.501 1.00 92.56 81 SER A O 1
ATOM 618 N N . CYS A 1 82 ? 14.608 12.192 -21.337 1.00 92.69 82 CYS A N 1
ATOM 619 C CA . CYS A 1 82 ? 15.748 11.944 -20.453 1.00 92.69 82 CYS A CA 1
ATOM 620 C C . CYS A 1 82 ? 16.562 10.724 -20.908 1.00 92.69 82 CYS A C 1
ATOM 622 O O . CYS A 1 82 ? 16.132 9.946 -21.760 1.00 92.69 82 CYS A O 1
ATOM 624 N N . THR A 1 83 ? 17.774 10.583 -20.365 1.00 93.81 83 THR A N 1
ATOM 625 C CA . THR A 1 83 ? 18.677 9.482 -20.728 1.00 93.81 83 THR A CA 1
ATOM 626 C C . THR A 1 83 ? 18.154 8.140 -20.219 1.00 93.81 83 THR A C 1
ATOM 628 O O . THR A 1 83 ? 17.459 8.079 -19.205 1.00 93.81 83 THR A O 1
ATOM 631 N N . GLU A 1 84 ? 18.545 7.043 -20.868 1.00 91.62 84 GLU A N 1
ATOM 632 C CA . GLU A 1 84 ? 18.155 5.695 -20.428 1.00 91.62 84 GLU A CA 1
ATOM 633 C C . GLU A 1 84 ? 18.617 5.391 -18.996 1.00 91.62 84 GLU A C 1
ATOM 635 O O . GLU A 1 84 ? 17.860 4.824 -18.215 1.00 91.62 84 GLU A O 1
ATOM 640 N N . ASN A 1 85 ? 19.796 5.876 -18.591 1.00 90.31 85 ASN A N 1
ATOM 641 C CA . ASN A 1 85 ? 20.267 5.739 -17.209 1.00 90.31 85 ASN A CA 1
ATOM 642 C C . ASN A 1 85 ? 19.332 6.429 -16.204 1.00 90.31 85 ASN A C 1
ATOM 644 O O . ASN A 1 85 ? 19.081 5.896 -15.124 1.00 90.31 85 ASN A O 1
ATOM 648 N N . MET A 1 86 ? 18.793 7.603 -16.551 1.00 92.19 86 MET A N 1
ATOM 649 C CA . MET A 1 86 ? 17.803 8.277 -15.707 1.00 92.19 86 MET A CA 1
ATOM 650 C C . MET A 1 86 ? 16.493 7.491 -15.658 1.00 92.19 86 MET A C 1
ATOM 652 O O . MET A 1 86 ? 15.919 7.352 -14.581 1.00 92.19 86 MET A O 1
ATOM 656 N N . LYS A 1 87 ? 16.037 6.934 -16.787 1.00 94.25 87 LYS A N 1
ATOM 657 C CA . LYS A 1 87 ? 14.836 6.086 -16.823 1.00 94.25 87 LYS A CA 1
ATOM 658 C C . LYS A 1 87 ? 15.004 4.831 -15.971 1.00 94.25 87 LYS A C 1
ATOM 660 O O . LYS A 1 87 ? 14.085 4.497 -15.234 1.00 94.25 87 LYS A O 1
ATOM 665 N N . GLU A 1 88 ? 16.160 4.171 -16.005 1.00 92.81 88 GLU A N 1
ATOM 666 C CA . GLU A 1 88 ? 16.444 3.030 -15.122 1.00 92.81 88 GLU A CA 1
ATOM 667 C C . GLU A 1 88 ? 16.419 3.426 -13.642 1.00 92.81 88 GLU A C 1
ATOM 669 O O . GLU A 1 88 ? 15.831 2.716 -12.825 1.00 92.81 88 GLU A O 1
ATOM 674 N N . GLY A 1 89 ? 16.957 4.601 -13.299 1.00 93.50 89 GLY A N 1
ATOM 675 C CA . GLY A 1 89 ? 16.825 5.165 -11.955 1.00 93.50 89 GLY A CA 1
ATOM 676 C C . GLY A 1 89 ? 15.366 5.394 -11.543 1.00 93.50 89 GLY A C 1
ATOM 677 O O . GLY A 1 89 ? 14.979 5.044 -10.430 1.00 93.50 89 GLY A O 1
ATOM 678 N N . LEU A 1 90 ? 14.531 5.918 -12.447 1.00 95.44 90 LEU A N 1
ATOM 679 C CA . LEU A 1 90 ? 13.096 6.115 -12.202 1.00 95.44 90 LEU A CA 1
ATOM 680 C C . LEU A 1 90 ? 12.348 4.787 -12.034 1.00 95.44 90 LEU A C 1
ATOM 682 O O . LEU A 1 90 ? 11.532 4.670 -11.124 1.00 95.44 90 LEU A O 1
ATOM 686 N N . LYS A 1 91 ? 12.649 3.775 -12.858 1.00 95.81 91 LYS A N 1
ATOM 687 C CA . LYS A 1 91 ? 12.080 2.422 -12.725 1.00 95.81 91 LYS A CA 1
ATOM 688 C C . LYS A 1 91 ? 12.414 1.818 -11.361 1.00 95.81 91 LYS A C 1
ATOM 690 O O . LYS A 1 91 ? 11.527 1.306 -10.689 1.00 95.81 91 LYS A O 1
ATOM 695 N N . LEU A 1 92 ? 13.674 1.924 -10.931 1.00 95.50 92 LEU A N 1
ATOM 696 C CA . LEU A 1 92 ? 14.089 1.465 -9.607 1.00 95.50 92 LEU A CA 1
ATOM 697 C C . LEU A 1 92 ? 13.380 2.238 -8.488 1.00 95.50 92 LEU A C 1
ATOM 699 O O . LEU A 1 92 ? 12.947 1.638 -7.509 1.00 95.50 92 LEU A O 1
ATOM 703 N N . GLY A 1 93 ? 13.229 3.554 -8.645 1.00 96.06 93 GLY A N 1
ATOM 704 C CA . GLY A 1 93 ? 12.448 4.381 -7.730 1.00 96.06 93 GLY A CA 1
ATOM 705 C C . GLY A 1 93 ? 11.013 3.874 -7.597 1.00 96.06 93 GLY A C 1
ATOM 706 O O . GLY A 1 93 ? 10.560 3.630 -6.484 1.00 96.06 93 GLY A O 1
ATOM 707 N N . LEU A 1 94 ? 10.323 3.630 -8.713 1.00 97.31 94 LEU A N 1
ATOM 708 C CA . LEU A 1 94 ? 8.967 3.074 -8.713 1.00 97.31 94 LEU A CA 1
ATOM 709 C C . LEU A 1 94 ? 8.900 1.718 -8.003 1.00 97.31 94 LEU A C 1
ATOM 711 O O . LEU A 1 94 ? 7.999 1.511 -7.193 1.00 97.31 94 LEU A O 1
ATOM 715 N N . ASP A 1 95 ? 9.877 0.835 -8.223 1.00 96.69 95 ASP A N 1
ATOM 716 C CA . ASP A 1 95 ? 9.930 -0.446 -7.516 1.00 96.69 95 ASP A CA 1
ATOM 717 C C . ASP A 1 95 ? 10.074 -0.248 -5.997 1.00 96.69 95 ASP A C 1
ATOM 719 O O . ASP A 1 95 ? 9.381 -0.900 -5.220 1.00 96.69 95 ASP A O 1
ATOM 723 N N . VAL A 1 96 ? 10.927 0.677 -5.547 1.00 96.50 96 VAL A N 1
ATOM 724 C CA . VAL A 1 96 ? 11.089 0.992 -4.115 1.00 96.50 96 VAL A CA 1
ATOM 725 C C . VAL A 1 96 ? 9.809 1.592 -3.524 1.00 96.50 96 VAL A C 1
ATOM 727 O O . VAL A 1 96 ? 9.410 1.227 -2.416 1.00 96.50 96 VAL A O 1
ATOM 730 N N . PHE A 1 97 ? 9.126 2.469 -4.259 1.00 97.00 97 PHE A N 1
ATOM 731 C CA . PHE A 1 97 ? 7.827 3.008 -3.850 1.00 97.00 97 PHE A CA 1
ATOM 732 C C . PHE A 1 97 ? 6.764 1.906 -3.761 1.00 97.00 97 PHE A C 1
ATOM 734 O O . PHE A 1 97 ? 5.972 1.888 -2.818 1.00 97.00 97 PHE A O 1
ATOM 741 N N . PHE A 1 98 ? 6.777 0.946 -4.687 1.00 97.69 98 PHE A N 1
ATOM 742 C CA . PHE A 1 98 ? 5.901 -0.220 -4.634 1.00 97.69 98 PHE A CA 1
ATOM 743 C C . PHE A 1 98 ? 6.174 -1.069 -3.384 1.00 97.69 98 PHE A C 1
ATOM 745 O O . PHE A 1 98 ? 5.237 -1.423 -2.670 1.00 97.69 98 PHE A O 1
ATOM 752 N N . LEU A 1 99 ? 7.445 -1.322 -3.040 1.00 96.38 99 LEU A N 1
ATOM 753 C CA . LEU A 1 99 ? 7.801 -2.001 -1.785 1.00 96.38 99 LEU A CA 1
ATOM 754 C C . LEU A 1 99 ? 7.236 -1.267 -0.565 1.00 96.38 99 LEU A C 1
ATOM 756 O O . LEU A 1 99 ? 6.691 -1.905 0.336 1.00 96.38 99 LEU A O 1
ATOM 760 N N . HIS A 1 100 ? 7.319 0.065 -0.544 1.00 95.44 100 HIS A N 1
ATOM 761 C CA . HIS A 1 100 ? 6.764 0.864 0.543 1.00 95.44 100 HIS A CA 1
ATOM 762 C C . HIS A 1 100 ? 5.242 0.695 0.669 1.00 95.44 100 HIS A C 1
ATOM 764 O O . HIS A 1 100 ? 4.743 0.506 1.780 1.00 95.44 100 HIS A O 1
ATOM 770 N N . LEU A 1 101 ? 4.510 0.681 -0.450 1.00 96.25 101 LEU A N 1
ATOM 771 C CA . LEU A 1 101 ? 3.072 0.397 -0.462 1.00 96.25 101 LEU A CA 1
ATOM 772 C C . LEU A 1 101 ? 2.761 -0.983 0.141 1.00 96.25 101 LEU A C 1
ATOM 774 O O . LEU A 1 101 ? 1.879 -1.100 0.995 1.00 96.25 101 LEU A O 1
ATOM 778 N N . ILE A 1 102 ? 3.513 -2.021 -0.242 1.00 96.00 102 ILE A N 1
ATOM 779 C CA . ILE A 1 102 ? 3.353 -3.365 0.335 1.00 96.00 102 ILE A CA 1
ATOM 780 C C . ILE A 1 102 ? 3.604 -3.339 1.845 1.00 96.00 102 ILE A C 1
ATOM 782 O O . ILE A 1 102 ? 2.812 -3.880 2.616 1.00 96.00 102 ILE A O 1
ATOM 786 N N . MET A 1 103 ? 4.665 -2.666 2.294 1.00 93.81 103 MET A N 1
ATOM 787 C CA . MET A 1 103 ? 4.966 -2.539 3.720 1.00 93.81 103 MET A CA 1
ATOM 788 C C . MET A 1 103 ? 3.859 -1.814 4.491 1.00 93.81 103 MET A C 1
ATOM 790 O O . MET A 1 103 ? 3.534 -2.247 5.597 1.00 93.81 103 MET A O 1
ATOM 794 N N . LYS A 1 104 ? 3.263 -0.751 3.929 1.00 92.19 104 LYS A N 1
ATOM 795 C CA . LYS A 1 104 ? 2.124 -0.038 4.537 1.00 92.19 104 LYS A CA 1
ATOM 796 C C . LYS A 1 104 ? 0.948 -0.989 4.791 1.00 92.19 104 LYS A C 1
ATOM 798 O O . LYS A 1 104 ? 0.408 -1.001 5.889 1.00 92.19 104 LYS A O 1
ATOM 803 N N . LEU A 1 105 ? 0.620 -1.853 3.828 1.00 93.50 105 LEU A N 1
ATOM 804 C CA . LEU A 1 105 ? -0.497 -2.808 3.923 1.00 93.50 105 LEU A CA 1
ATOM 805 C C . LEU A 1 105 ? -0.191 -4.068 4.759 1.00 93.50 105 LEU A C 1
ATOM 807 O O . LEU A 1 105 ? -1.095 -4.841 5.098 1.00 93.50 105 LEU A O 1
ATOM 811 N N . CYS A 1 106 ? 1.077 -4.309 5.089 1.00 89.44 106 CYS A N 1
ATOM 812 C CA . CYS A 1 106 ? 1.486 -5.400 5.974 1.00 89.44 106 CYS A CA 1
ATOM 813 C C . CYS A 1 106 ? 1.500 -4.998 7.452 1.00 89.44 106 CYS A C 1
ATOM 815 O O . CYS A 1 106 ? 1.414 -5.874 8.313 1.00 89.44 106 CYS A O 1
ATOM 817 N N . LYS A 1 107 ? 1.610 -3.702 7.760 1.00 87.75 107 LYS A N 1
ATOM 818 C CA . LYS A 1 107 ? 1.632 -3.214 9.140 1.00 87.75 107 LYS A CA 1
ATOM 819 C C . LYS A 1 107 ? 0.216 -3.161 9.726 1.00 87.75 107 LYS A C 1
ATOM 821 O O . LYS A 1 107 ? -0.725 -2.835 9.005 1.00 87.75 107 LYS A O 1
ATOM 826 N N . PRO A 1 108 ? 0.046 -3.471 11.022 1.00 79.31 108 PRO A N 1
ATOM 827 C CA . PRO A 1 108 ? -1.194 -3.161 11.715 1.00 79.31 108 PRO A CA 1
ATOM 828 C C . PRO A 1 108 ? -1.368 -1.639 11.755 1.00 79.31 108 PRO A C 1
ATOM 830 O O . PRO A 1 108 ? -0.427 -0.913 12.078 1.00 79.31 108 PRO A O 1
ATOM 833 N N . VAL A 1 109 ? -2.560 -1.166 11.403 1.00 83.12 109 VAL A N 1
ATOM 834 C CA . VAL A 1 109 ? -2.927 0.252 11.420 1.00 83.12 109 VAL A CA 1
ATOM 835 C C . VAL A 1 109 ? -4.242 0.376 12.172 1.00 83.12 109 VAL A C 1
ATOM 837 O O . VAL A 1 109 ? -5.108 -0.490 12.063 1.00 83.12 109 VAL A O 1
ATOM 840 N N . ASP A 1 110 ? -4.363 1.448 12.944 1.00 88.94 110 ASP A N 1
ATOM 841 C CA . ASP A 1 110 ? -5.608 1.832 13.592 1.00 88.94 110 ASP A CA 1
ATOM 842 C C . ASP A 1 110 ? -6.760 1.965 12.564 1.00 88.94 110 ASP A C 1
ATOM 844 O O . ASP A 1 110 ? -6.563 2.597 11.520 1.00 88.94 110 ASP A O 1
ATOM 848 N N . PRO A 1 111 ? -7.963 1.424 12.840 1.00 89.81 111 PRO A N 1
ATOM 849 C CA . PRO A 1 111 ? -9.093 1.473 11.914 1.00 89.81 111 PRO A CA 1
ATOM 850 C C . PRO A 1 111 ? -9.472 2.876 11.433 1.00 89.81 111 PRO A C 1
ATOM 852 O O . PRO A 1 111 ? -9.756 3.051 10.248 1.00 89.81 111 PRO A O 1
ATOM 855 N N . PHE A 1 112 ? -9.453 3.890 12.305 1.00 91.06 112 PHE A N 1
ATOM 856 C CA . PHE A 1 112 ? -9.824 5.258 11.921 1.00 91.06 112 PHE A CA 1
ATOM 857 C C . PHE A 1 112 ? -8.797 5.859 10.971 1.00 91.06 112 PHE A C 1
ATOM 859 O O . PHE A 1 112 ? -9.162 6.417 9.935 1.00 91.06 112 PHE A O 1
ATOM 866 N N . THR A 1 113 ? -7.519 5.691 11.305 1.00 92.25 113 THR A N 1
ATOM 867 C CA . THR A 1 113 ? -6.398 6.137 10.472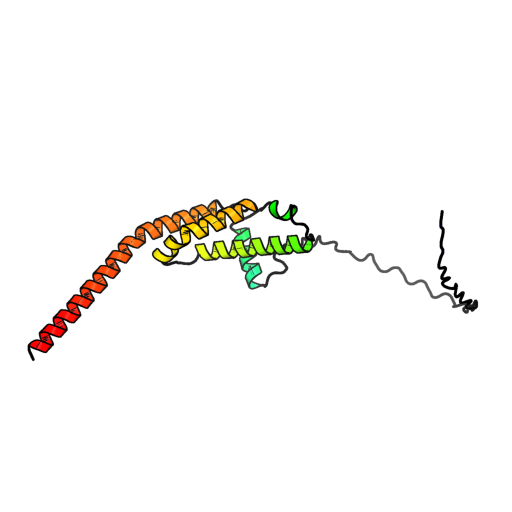 1.00 92.25 113 THR A CA 1
ATOM 868 C C . THR A 1 113 ? -6.410 5.438 9.113 1.00 92.25 113 THR A C 1
ATOM 870 O O . THR A 1 113 ? -6.258 6.077 8.078 1.00 92.25 113 THR A O 1
ATOM 873 N N . PHE A 1 114 ? -6.656 4.127 9.081 1.00 94.56 114 PHE A N 1
ATOM 874 C CA . PHE A 1 114 ? -6.733 3.394 7.820 1.00 94.56 114 PHE A CA 1
ATOM 875 C C . PHE A 1 114 ? -7.888 3.895 6.940 1.00 94.56 114 PHE A C 1
ATOM 877 O O . PHE A 1 114 ? -7.709 4.111 5.740 1.00 94.56 114 PHE A O 1
ATOM 884 N N . LEU A 1 115 ? -9.075 4.091 7.525 1.00 95.19 115 LEU A N 1
ATOM 885 C CA . LEU A 1 115 ? -10.260 4.529 6.787 1.00 95.19 115 LEU A CA 1
ATOM 886 C C . LEU A 1 115 ? -10.130 5.959 6.249 1.00 95.19 115 LEU A C 1
ATOM 888 O O . LEU A 1 115 ? -10.628 6.226 5.154 1.00 95.19 115 LEU A O 1
ATOM 892 N N . SER A 1 116 ? -9.442 6.857 6.962 1.00 95.50 116 SER A N 1
ATOM 893 C CA . SER A 1 116 ? -9.193 8.222 6.480 1.00 95.50 116 SER A CA 1
ATOM 894 C C . SER A 1 116 ? -8.228 8.267 5.286 1.00 95.50 116 SER A C 1
ATOM 896 O O . SER A 1 116 ? -8.331 9.160 4.447 1.00 95.50 116 SER A O 1
ATOM 898 N N . GLU A 1 117 ? -7.347 7.274 5.144 1.00 95.06 117 GLU A N 1
ATOM 899 C CA . GLU A 1 117 ? -6.366 7.186 4.054 1.00 95.06 117 GLU A CA 1
ATOM 900 C C . GLU A 1 117 ? -6.856 6.420 2.812 1.00 95.06 117 GLU A C 1
ATOM 902 O O . GLU A 1 117 ? -6.144 6.368 1.805 1.00 95.06 117 GLU A O 1
ATOM 907 N N . VAL A 1 118 ? -8.062 5.834 2.830 1.00 95.94 118 VAL A N 1
ATOM 908 C CA . VAL A 1 118 ? -8.589 4.982 1.739 1.00 95.94 118 VAL A CA 1
ATOM 909 C C . VAL A 1 118 ? -8.469 5.648 0.368 1.00 95.94 118 VAL A C 1
ATOM 911 O O . VAL A 1 118 ? -8.010 5.017 -0.586 1.00 95.94 118 VAL A O 1
ATOM 914 N N . GLU A 1 119 ? -8.833 6.927 0.256 1.00 96.62 119 GLU A N 1
ATOM 915 C CA . GLU A 1 119 ? -8.741 7.651 -1.014 1.00 96.62 119 GLU A CA 1
ATOM 916 C C . GLU A 1 119 ? -7.283 7.781 -1.487 1.00 96.62 119 GLU A C 1
ATOM 918 O O . GLU A 1 119 ? -7.005 7.582 -2.672 1.00 96.62 119 GLU A O 1
ATOM 923 N N . SER A 1 120 ? -6.344 8.031 -0.568 1.00 96.19 120 SER A N 1
ATOM 924 C CA . SER A 1 120 ? -4.910 8.098 -0.876 1.00 96.19 120 SER A CA 1
ATOM 925 C C . SER A 1 120 ? -4.403 6.777 -1.447 1.00 96.19 120 SER A C 1
ATOM 927 O O . SER A 1 120 ? -3.785 6.777 -2.511 1.00 96.19 120 SER A O 1
ATOM 929 N N . TYR A 1 121 ? -4.740 5.643 -0.822 1.00 96.62 121 TYR A N 1
ATOM 930 C CA . TYR A 1 121 ? -4.376 4.324 -1.352 1.00 96.62 121 TYR A CA 1
ATOM 931 C C . TYR A 1 121 ? -4.942 4.097 -2.753 1.00 96.62 121 TYR A C 1
ATOM 933 O O . TYR A 1 121 ? -4.229 3.641 -3.644 1.00 96.62 121 TYR A O 1
ATOM 941 N N . THR A 1 122 ? -6.208 4.457 -2.990 1.00 96.94 122 THR A N 1
ATOM 942 C CA . THR A 1 122 ? -6.800 4.282 -4.325 1.00 96.94 122 THR A CA 1
ATOM 943 C C . THR A 1 122 ? -6.143 5.154 -5.397 1.00 96.94 122 THR A C 1
ATOM 945 O O . THR A 1 122 ? -6.064 4.734 -6.553 1.00 96.94 122 THR A O 1
ATOM 948 N N . LYS A 1 123 ? -5.640 6.342 -5.034 1.00 97.38 123 LYS A N 1
ATOM 949 C CA . LYS A 1 123 ? -4.849 7.201 -5.928 1.00 97.38 123 LYS A CA 1
ATOM 950 C C . LYS A 1 123 ? -3.474 6.594 -6.206 1.00 97.38 123 LYS A C 1
ATOM 952 O O . LYS A 1 123 ? -3.092 6.512 -7.370 1.00 97.38 123 LYS A O 1
ATOM 957 N N . GLU A 1 124 ? -2.778 6.116 -5.173 1.00 96.94 124 GLU A N 1
ATOM 958 C CA . GLU A 1 124 ? -1.499 5.404 -5.321 1.00 96.94 124 GLU A CA 1
ATOM 959 C C . GLU A 1 124 ? -1.650 4.184 -6.246 1.00 96.94 124 GLU A C 1
ATOM 961 O O . GLU A 1 124 ? -0.847 4.006 -7.161 1.00 96.94 124 GLU A O 1
ATOM 966 N N . PHE A 1 125 ? -2.718 3.392 -6.087 1.00 98.31 125 PHE A N 1
ATOM 967 C CA . PHE A 1 125 ? -2.991 2.237 -6.947 1.00 98.31 125 PHE A CA 1
ATOM 968 C C . PHE A 1 125 ? -3.112 2.612 -8.421 1.00 98.31 125 PHE A C 1
ATOM 970 O O . PHE A 1 125 ? -2.471 1.987 -9.259 1.00 98.31 125 PHE A O 1
ATOM 977 N N . LYS A 1 126 ? -3.881 3.659 -8.740 1.00 97.75 126 LYS A N 1
ATOM 978 C CA . LYS A 1 126 ? -4.010 4.133 -10.125 1.00 97.75 126 LYS A CA 1
ATOM 979 C C . LYS A 1 126 ? -2.659 4.527 -10.715 1.00 97.75 126 LYS A C 1
ATOM 981 O O . LYS A 1 126 ? -2.388 4.191 -11.861 1.00 97.75 126 LYS A O 1
ATOM 986 N N . GLY A 1 127 ? -1.814 5.189 -9.921 1.00 97.38 127 GLY A N 1
ATOM 987 C CA . GLY A 1 127 ? -0.457 5.538 -10.331 1.00 97.38 127 GLY A CA 1
ATOM 988 C C . GLY A 1 127 ? 0.361 4.301 -10.699 1.00 97.38 127 GLY A C 1
ATOM 989 O O . GLY A 1 127 ? 0.915 4.236 -11.787 1.00 97.38 127 GLY A O 1
ATOM 990 N N . PHE A 1 128 ? 0.392 3.281 -9.842 1.00 98.31 128 PHE A N 1
ATOM 991 C CA . PHE A 1 128 ? 1.118 2.040 -10.135 1.00 98.31 128 PHE A CA 1
ATOM 992 C C . PHE A 1 128 ? 0.549 1.279 -11.344 1.00 98.31 128 PHE A C 1
ATOM 994 O O . PHE A 1 128 ? 1.317 0.786 -12.170 1.00 98.31 128 PHE A O 1
ATOM 1001 N N . GLU A 1 129 ? -0.774 1.218 -11.497 1.00 98.25 129 GLU A N 1
ATOM 1002 C CA . GLU A 1 129 ? -1.410 0.580 -12.659 1.00 98.25 129 GLU A CA 1
ATOM 1003 C C . GLU A 1 129 ? -1.049 1.284 -13.971 1.00 98.25 129 GLU A C 1
ATOM 1005 O O . GLU A 1 129 ? -0.826 0.616 -14.977 1.00 98.25 129 GLU A O 1
ATOM 1010 N N . GLU A 1 130 ? -0.901 2.611 -13.960 1.00 97.81 130 GLU A N 1
ATOM 1011 C CA . GLU A 1 130 ? -0.454 3.384 -15.125 1.00 97.81 130 GLU A CA 1
ATOM 1012 C C . GLU A 1 130 ? 0.971 3.016 -15.574 1.00 97.81 130 GLU A C 1
ATOM 1014 O O . GLU A 1 130 ? 1.289 3.100 -16.760 1.00 97.81 130 GLU A O 1
ATOM 1019 N N . TYR A 1 131 ? 1.833 2.572 -14.655 1.00 97.94 131 TYR A N 1
ATOM 1020 C CA . TYR A 1 131 ? 3.167 2.050 -14.980 1.00 97.94 131 TYR A CA 1
ATOM 1021 C C . TYR A 1 131 ? 3.174 0.536 -15.253 1.00 97.94 131 TYR A C 1
ATOM 1023 O O . TYR A 1 131 ? 4.222 -0.014 -15.602 1.00 97.94 131 TYR A O 1
ATOM 1031 N N . GLY A 1 132 ? 2.023 -0.132 -15.140 1.00 98.00 132 GLY A N 1
ATOM 1032 C CA . GLY A 1 132 ? 1.840 -1.544 -15.467 1.00 98.00 132 GLY A CA 1
ATOM 1033 C C . GLY A 1 132 ? 2.053 -2.519 -14.314 1.00 98.00 132 GLY A C 1
ATOM 1034 O O . GLY A 1 132 ? 2.251 -3.704 -14.571 1.00 98.00 132 GLY A O 1
ATOM 1035 N N . TYR A 1 133 ? 2.058 -2.058 -13.063 1.00 98.44 133 TYR A N 1
ATOM 1036 C CA . TYR A 1 133 ? 2.119 -2.967 -11.916 1.00 98.44 133 TYR A CA 1
ATOM 1037 C C . TYR A 1 133 ? 0.804 -3.750 -11.781 1.00 98.44 133 TYR A C 1
ATOM 1039 O O . TYR A 1 133 ? -0.284 -3.177 -11.860 1.00 98.44 133 TYR A O 1
ATOM 1047 N N . ASP A 1 134 ? 0.904 -5.054 -11.522 1.00 98.00 134 ASP A N 1
ATOM 1048 C CA . ASP A 1 134 ? -0.236 -5.903 -11.180 1.00 98.00 134 ASP A CA 1
ATOM 1049 C C . ASP A 1 134 ? -0.557 -5.760 -9.691 1.00 98.00 134 ASP A C 1
ATOM 1051 O O . ASP A 1 134 ? 0.136 -6.287 -8.813 1.00 98.00 134 ASP A O 1
ATOM 1055 N N . LEU A 1 135 ? -1.650 -5.049 -9.420 1.00 97.88 135 LEU A N 1
ATOM 1056 C CA . LEU A 1 135 ? -2.135 -4.790 -8.072 1.00 97.88 135 LEU A CA 1
ATOM 1057 C C . LEU A 1 135 ? -3.224 -5.753 -7.611 1.00 97.88 135 LEU A C 1
ATOM 1059 O O . LEU A 1 135 ? -3.785 -5.519 -6.545 1.00 97.88 135 LEU A O 1
ATOM 1063 N N . THR A 1 136 ? -3.540 -6.820 -8.346 1.00 97.50 136 THR A N 1
ATOM 1064 C CA . THR A 1 136 ? -4.681 -7.700 -8.030 1.00 97.50 136 THR A CA 1
ATOM 1065 C C . THR A 1 136 ? -4.632 -8.185 -6.576 1.00 97.50 136 THR A C 1
ATOM 1067 O O . THR A 1 136 ? -5.510 -7.865 -5.773 1.00 97.50 136 THR A O 1
ATOM 1070 N N . LYS A 1 137 ? -3.527 -8.829 -6.175 1.00 96.50 137 LYS A N 1
ATOM 1071 C CA . LYS A 1 137 ? -3.349 -9.324 -4.795 1.00 96.50 137 LYS A CA 1
ATOM 1072 C C . LYS A 1 137 ? -3.232 -8.200 -3.759 1.00 96.50 137 LYS A C 1
ATOM 1074 O O . LYS A 1 137 ? -3.606 -8.375 -2.599 1.00 96.50 137 LYS A O 1
ATOM 1079 N N . VAL A 1 138 ? -2.699 -7.046 -4.162 1.00 97.19 138 VAL A N 1
ATOM 1080 C CA . VAL A 1 138 ? -2.540 -5.871 -3.292 1.00 97.19 138 VAL A CA 1
ATOM 1081 C C . VAL A 1 138 ? -3.908 -5.273 -2.962 1.00 97.19 138 VAL A C 1
ATOM 1083 O O . VAL A 1 138 ? -4.203 -5.002 -1.798 1.00 97.19 138 VAL A O 1
ATOM 1086 N N . LYS A 1 139 ? -4.776 -5.147 -3.971 1.00 97.81 139 LYS A N 1
ATOM 1087 C CA . LYS A 1 139 ? -6.163 -4.695 -3.842 1.00 97.81 139 LYS A CA 1
ATOM 1088 C C . LYS A 1 139 ? -6.997 -5.677 -3.026 1.00 97.81 139 LYS A C 1
ATOM 1090 O O . LYS A 1 139 ? -7.763 -5.234 -2.176 1.00 97.81 139 LYS A O 1
ATOM 1095 N N . ASP A 1 140 ? -6.805 -6.984 -3.196 1.00 96.88 140 ASP A N 1
ATOM 1096 C CA . ASP A 1 140 ? -7.475 -7.992 -2.364 1.00 96.88 140 ASP A CA 1
ATOM 1097 C C . ASP A 1 140 ? -7.132 -7.822 -0.880 1.00 96.88 140 ASP A C 1
ATOM 1099 O O . ASP A 1 140 ? -8.022 -7.767 -0.023 1.00 96.88 140 ASP A O 1
ATOM 1103 N N . ARG A 1 141 ? -5.837 -7.665 -0.569 1.00 95.56 141 ARG A N 1
ATOM 1104 C CA . ARG A 1 141 ? -5.375 -7.391 0.797 1.00 95.56 141 ARG A CA 1
ATOM 1105 C C . ARG A 1 141 ? -5.949 -6.080 1.327 1.00 95.56 141 ARG A C 1
ATOM 1107 O O . ARG A 1 141 ? -6.442 -6.053 2.451 1.00 95.56 141 ARG A O 1
ATOM 1114 N N . PHE A 1 142 ? -5.917 -5.018 0.530 1.00 97.12 142 PHE A N 1
ATOM 1115 C CA . PHE A 1 142 ? -6.482 -3.722 0.895 1.00 97.12 142 PHE A CA 1
ATOM 1116 C C . PHE A 1 142 ? -7.981 -3.814 1.211 1.00 97.12 142 PHE A C 1
ATOM 1118 O O . PHE A 1 142 ? -8.420 -3.331 2.249 1.00 97.12 142 PHE A O 1
ATOM 1125 N N . ASN A 1 143 ? -8.762 -4.496 0.373 1.00 97.00 143 ASN A N 1
ATOM 1126 C CA . ASN A 1 143 ? -10.202 -4.672 0.571 1.00 97.00 143 ASN A CA 1
ATOM 1127 C C . ASN A 1 143 ? -10.522 -5.514 1.815 1.00 97.00 143 ASN A C 1
ATOM 1129 O O . ASN A 1 143 ? -11.531 -5.283 2.484 1.00 97.00 143 ASN A O 1
ATOM 1133 N N . LEU A 1 144 ? -9.675 -6.495 2.141 1.00 95.50 144 LEU A N 1
ATOM 1134 C CA . LEU A 1 144 ? -9.778 -7.241 3.393 1.00 95.50 144 LEU A CA 1
ATOM 1135 C C . LEU A 1 144 ? -9.536 -6.333 4.607 1.00 95.50 144 LEU A C 1
ATOM 1137 O O . LEU A 1 144 ? -10.323 -6.368 5.550 1.00 95.50 144 LEU A O 1
ATOM 1141 N N . LEU A 1 145 ? -8.480 -5.515 4.572 1.00 95.50 145 LEU A N 1
ATOM 1142 C CA . LEU A 1 145 ? -8.166 -4.567 5.646 1.00 95.50 145 LEU A CA 1
ATOM 1143 C C . LEU A 1 145 ? -9.259 -3.512 5.807 1.00 95.50 145 LEU A C 1
ATOM 1145 O O . LEU A 1 145 ? -9.663 -3.231 6.927 1.00 95.50 145 LEU A O 1
ATOM 1149 N N . LYS A 1 146 ? -9.797 -3.000 4.697 1.00 96.56 146 LYS A N 1
ATOM 1150 C CA . LYS A 1 146 ? -10.903 -2.044 4.702 1.00 96.56 146 LYS A CA 1
ATOM 1151 C C . LYS A 1 146 ? -12.139 -2.606 5.391 1.00 96.56 146 LYS A C 1
ATOM 1153 O O . LYS A 1 146 ? -12.636 -1.982 6.320 1.00 96.56 146 LYS A O 1
ATOM 1158 N N . ARG A 1 147 ? -12.582 -3.806 5.004 1.00 96.12 147 ARG A N 1
ATOM 1159 C CA . ARG A 1 147 ? -13.727 -4.463 5.656 1.00 96.12 147 ARG A CA 1
ATOM 1160 C C . ARG A 1 147 ? -13.488 -4.689 7.145 1.00 96.12 147 ARG A C 1
ATOM 1162 O O . ARG A 1 147 ? -14.395 -4.484 7.940 1.00 96.12 147 ARG A O 1
ATOM 1169 N N . ARG A 1 148 ? -12.274 -5.102 7.523 1.00 94.75 148 ARG A N 1
ATOM 1170 C CA . ARG A 1 148 ? -11.906 -5.268 8.933 1.00 94.75 148 ARG A CA 1
ATOM 1171 C C . ARG A 1 148 ? -11.993 -3.938 9.685 1.00 94.75 148 ARG A C 1
ATOM 1173 O O . ARG A 1 148 ? -12.631 -3.887 10.724 1.00 94.75 148 ARG A O 1
ATOM 1180 N N . ALA A 1 149 ? -11.419 -2.868 9.142 1.00 95.25 149 ALA A N 1
ATOM 1181 C CA . ALA A 1 149 ? -11.460 -1.550 9.764 1.00 95.25 149 ALA A CA 1
ATOM 1182 C C . ALA A 1 149 ? -12.899 -1.016 9.904 1.00 95.25 149 ALA A C 1
ATOM 1184 O O . ALA A 1 149 ? -13.249 -0.460 10.939 1.00 95.25 149 ALA A O 1
ATOM 1185 N N . GLU A 1 150 ? -13.759 -1.233 8.902 1.00 95.56 150 GLU A N 1
ATOM 1186 C CA . GLU A 1 150 ? -15.187 -0.882 8.963 1.00 95.56 150 GLU A CA 1
ATOM 1187 C C . GLU A 1 150 ? -15.935 -1.643 10.073 1.00 95.56 150 GLU A C 1
ATOM 1189 O O . GLU A 1 150 ? -16.843 -1.084 10.683 1.00 95.56 150 GLU A O 1
ATOM 1194 N N . GLN A 1 151 ? -15.542 -2.889 10.360 1.00 94.75 151 GLN A N 1
ATOM 1195 C CA . GLN A 1 151 ? -16.108 -3.704 11.443 1.00 94.75 151 GLN A CA 1
ATOM 1196 C C . GLN A 1 151 ? -15.546 -3.340 12.824 1.00 94.75 151 GLN A C 1
ATOM 1198 O O . GLN A 1 151 ? -16.279 -3.359 13.807 1.00 94.75 151 GLN A O 1
ATOM 1203 N N . GLU A 1 152 ? -14.257 -3.011 12.909 1.00 93.94 152 GLU A N 1
ATOM 1204 C CA . GLU A 1 152 ? -13.578 -2.679 14.168 1.00 93.94 152 GLU A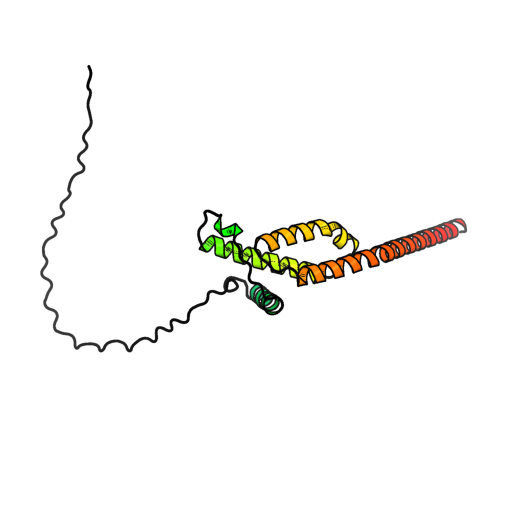 CA 1
ATOM 1205 C C . GLU A 1 152 ? -13.905 -1.266 14.661 1.00 93.94 152 GLU A C 1
ATOM 1207 O O . GLU A 1 152 ? -13.924 -1.029 15.866 1.00 93.94 152 GLU A O 1
ATOM 1212 N N . LYS A 1 153 ? -14.199 -0.331 13.750 1.00 92.62 153 LYS A N 1
ATOM 1213 C CA . LYS A 1 153 ? -14.546 1.052 14.090 1.00 92.62 153 LYS A CA 1
ATOM 1214 C C . LYS A 1 153 ? -15.680 1.172 15.130 1.00 92.62 153 LYS A C 1
ATOM 1216 O O . LYS A 1 153 ? -15.422 1.776 16.167 1.00 92.62 153 LYS A O 1
ATOM 1221 N N . PRO A 1 154 ? -16.888 0.604 14.924 1.00 92.69 154 PRO A N 1
ATOM 1222 C CA . PRO A 1 154 ? -17.976 0.743 15.894 1.00 92.69 154 PRO A CA 1
ATOM 1223 C C . PRO A 1 154 ? -17.656 0.093 17.243 1.00 92.69 154 PRO A C 1
ATOM 1225 O O . PRO A 1 154 ? -18.052 0.620 18.275 1.00 92.69 154 PRO A O 1
ATOM 1228 N N . LEU A 1 155 ? -16.907 -1.017 17.248 1.00 92.50 155 LEU A N 1
ATOM 1229 C CA . LEU A 1 155 ? -16.464 -1.656 18.490 1.00 92.50 155 LEU A CA 1
ATOM 1230 C C . LEU A 1 155 ? -15.530 -0.734 19.273 1.00 92.50 155 LEU A C 1
ATOM 1232 O O . LEU A 1 155 ? -15.619 -0.642 20.491 1.00 92.50 155 LEU A O 1
ATOM 1236 N N . LYS A 1 156 ? -14.641 -0.030 18.570 1.00 91.69 156 LYS A N 1
ATOM 1237 C CA . LYS A 1 156 ? -13.726 0.919 19.193 1.00 91.69 156 LYS A CA 1
ATOM 1238 C C . LYS A 1 156 ? -14.446 2.175 19.694 1.00 91.69 156 LYS A C 1
ATOM 1240 O O . LYS A 1 156 ? -14.142 2.617 20.796 1.00 91.69 156 LYS A O 1
ATOM 1245 N N . ASP A 1 157 ? -15.425 2.683 18.942 1.00 92.25 157 ASP A N 1
ATOM 1246 C CA . ASP A 1 157 ? -16.310 3.770 19.390 1.00 92.25 157 ASP A CA 1
ATOM 1247 C C . ASP A 1 157 ? -17.070 3.375 20.679 1.00 92.25 157 ASP A C 1
ATOM 1249 O O . ASP A 1 157 ? -17.212 4.179 21.599 1.00 92.25 157 ASP A O 1
ATOM 1253 N N . GLU A 1 158 ? -17.546 2.127 20.772 1.00 93.69 158 GLU A N 1
ATOM 1254 C CA . GLU A 1 158 ? -18.256 1.614 21.952 1.00 93.69 158 GLU A CA 1
ATOM 1255 C C . GLU A 1 158 ? -17.337 1.454 23.169 1.00 93.69 158 GLU A C 1
ATOM 1257 O O . GLU A 1 158 ? -17.709 1.861 24.268 1.00 93.69 158 GLU A O 1
ATOM 1262 N N . VAL A 1 159 ? -16.122 0.933 22.975 1.00 92.56 159 VAL A N 1
ATOM 1263 C CA . VAL A 1 159 ? -15.111 0.850 24.041 1.00 92.56 159 VAL A CA 1
ATOM 1264 C C . VAL A 1 159 ? -14.770 2.241 24.576 1.00 92.56 159 VAL A C 1
ATOM 1266 O O . VAL A 1 159 ? -14.812 2.447 25.784 1.00 92.56 159 VAL A O 1
ATOM 1269 N N . GLU A 1 160 ? -14.510 3.215 23.701 1.00 92.94 160 GLU A N 1
ATOM 1270 C CA . GLU A 1 160 ? -14.187 4.586 24.120 1.00 92.94 160 GLU A CA 1
ATOM 1271 C C . GLU A 1 160 ? -15.351 5.246 24.876 1.00 92.94 160 GLU A C 1
ATOM 1273 O O . GLU A 1 160 ? -15.147 5.963 25.859 1.00 92.94 160 GLU A O 1
ATOM 1278 N N . LYS A 1 161 ? -16.592 4.969 24.460 1.00 94.50 161 LYS A N 1
ATOM 1279 C CA . LYS A 1 161 ? -17.784 5.431 25.172 1.00 94.50 161 LYS A CA 1
ATOM 1280 C C . LYS A 1 161 ? -17.871 4.828 26.579 1.00 94.50 161 LYS A C 1
ATOM 1282 O O . LYS A 1 161 ? -18.097 5.575 27.528 1.00 94.50 161 LYS A O 1
ATOM 1287 N N . LEU A 1 162 ? -17.691 3.514 26.717 1.00 94.62 162 LEU A N 1
ATOM 1288 C CA . LEU A 1 162 ? -17.748 2.829 28.012 1.00 94.62 162 LEU A CA 1
ATOM 1289 C C . LEU A 1 162 ? -16.635 3.301 28.955 1.00 94.62 162 LEU A C 1
ATOM 1291 O O . LEU A 1 162 ? -16.909 3.591 30.115 1.00 94.62 162 LEU A O 1
ATOM 1295 N N . GLU A 1 163 ? -15.409 3.465 28.452 1.00 93.62 163 GLU A N 1
ATOM 1296 C CA . GLU A 1 163 ? -14.284 4.004 29.232 1.00 93.62 163 GLU A CA 1
ATOM 1297 C C . GLU A 1 163 ? -14.560 5.423 29.748 1.00 93.62 163 GLU A C 1
ATOM 1299 O O . GLU A 1 163 ? -14.104 5.811 30.825 1.00 93.62 163 GLU A O 1
ATOM 1304 N N . LYS A 1 164 ? -15.292 6.229 28.974 1.00 93.81 164 LYS A N 1
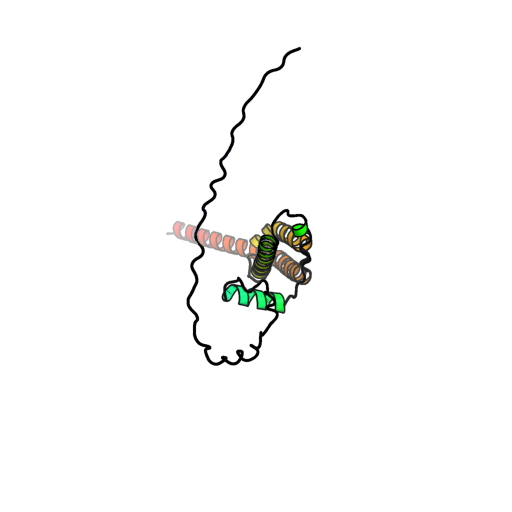ATOM 1305 C CA . LYS A 1 164 ? -15.697 7.566 29.402 1.00 93.81 164 LYS A CA 1
ATOM 1306 C C . LYS A 1 164 ? -16.777 7.513 30.482 1.00 93.81 164 LYS A C 1
ATOM 1308 O O . LYS A 1 164 ? -16.668 8.232 31.470 1.00 93.81 164 LYS A O 1
ATOM 1313 N N . GLU A 1 165 ? -17.787 6.663 30.312 1.00 92.94 165 GLU A N 1
ATOM 1314 C CA . GLU A 1 165 ? -18.852 6.472 31.305 1.00 92.94 165 GLU A CA 1
ATOM 1315 C C . GLU A 1 165 ? -18.304 5.942 32.640 1.00 92.94 165 GLU A C 1
ATOM 1317 O O . GLU A 1 165 ? -18.738 6.396 33.699 1.00 92.94 165 GLU A O 1
ATOM 1322 N N . GLU A 1 166 ? -17.319 5.041 32.601 1.00 92.81 166 GLU A N 1
ATOM 1323 C CA . GLU A 1 166 ? -16.617 4.540 33.788 1.00 92.81 166 GLU A CA 1
ATOM 1324 C C . GLU A 1 166 ? -15.899 5.673 34.535 1.00 92.81 166 GLU A C 1
ATOM 1326 O O . GLU A 1 166 ? -16.160 5.887 35.719 1.00 92.81 166 GLU A O 1
ATOM 1331 N N . LYS A 1 167 ? -15.079 6.467 33.833 1.00 92.19 167 LYS A N 1
ATOM 1332 C CA . LYS A 1 167 ? -14.364 7.613 34.425 1.00 92.19 167 LYS A CA 1
ATOM 1333 C C . LYS A 1 167 ? -15.306 8.664 35.008 1.00 92.19 167 LYS A C 1
ATOM 1335 O O . LYS A 1 167 ? -15.046 9.199 36.086 1.00 92.19 167 LYS A O 1
ATOM 1340 N N . ASP A 1 168 ? -16.398 8.965 34.310 1.00 91.12 168 ASP A N 1
ATOM 1341 C CA . ASP A 1 168 ? -17.400 9.922 34.785 1.00 91.12 168 ASP A CA 1
ATOM 1342 C C . ASP A 1 168 ? -18.121 9.386 36.041 1.00 91.12 168 ASP A C 1
ATOM 1344 O O . ASP A 1 168 ? -18.416 10.144 36.971 1.00 91.12 168 ASP A O 1
ATOM 1348 N N . GLY A 1 169 ? -18.366 8.072 36.103 1.00 88.88 169 GLY A N 1
ATOM 1349 C CA . GLY A 1 169 ? -18.910 7.386 37.274 1.00 88.88 169 GLY A CA 1
ATOM 1350 C C . GLY A 1 169 ? -17.976 7.438 38.485 1.00 88.88 169 GLY A C 1
ATOM 1351 O O . GLY A 1 169 ? -18.415 7.814 39.575 1.00 88.88 169 GLY A O 1
ATOM 1352 N N . GLU A 1 170 ? -16.693 7.125 38.294 1.00 89.62 170 GLU A N 1
ATOM 1353 C CA . GLU A 1 170 ? -15.659 7.202 39.336 1.00 89.62 170 GLU A CA 1
ATOM 1354 C C . GLU A 1 170 ? -15.537 8.618 39.914 1.00 89.62 170 GLU A C 1
ATOM 1356 O O . GLU A 1 170 ? -15.597 8.801 41.132 1.00 89.62 170 GLU A O 1
ATOM 1361 N N . ALA A 1 171 ? -15.467 9.636 39.050 1.00 88.44 171 ALA A N 1
ATOM 1362 C CA . ALA A 1 171 ? -15.379 11.034 39.471 1.00 88.44 171 ALA A CA 1
ATOM 1363 C C . ALA A 1 171 ? -16.612 11.488 40.275 1.00 88.44 171 ALA A C 1
ATOM 1365 O O . ALA A 1 171 ? -16.504 12.271 41.222 1.00 88.44 171 ALA A O 1
ATOM 1366 N N . ASN A 1 172 ? -17.803 10.993 39.922 1.00 86.88 172 ASN A N 1
ATOM 1367 C CA . ASN A 1 172 ? -19.028 11.317 40.647 1.00 86.88 172 ASN A CA 1
ATOM 1368 C C . ASN A 1 172 ? -19.078 10.650 42.034 1.00 86.88 172 ASN A C 1
ATOM 1370 O O . ASN A 1 172 ? -19.541 11.274 42.993 1.00 86.88 172 ASN A O 1
ATOM 1374 N N . ILE A 1 173 ? -18.582 9.413 42.158 1.00 89.88 173 ILE A N 1
ATOM 1375 C CA . ILE A 1 173 ? -18.450 8.719 43.450 1.00 89.88 173 ILE A CA 1
ATOM 1376 C C . ILE A 1 173 ? -17.465 9.475 44.350 1.00 89.88 173 ILE A C 1
ATOM 1378 O O . ILE A 1 173 ? -17.822 9.821 45.477 1.00 89.88 173 ILE A O 1
ATOM 1382 N N . GLU A 1 174 ? -16.279 9.817 43.840 1.00 84.56 174 GLU A N 1
ATOM 1383 C CA . GLU A 1 174 ? -15.267 10.579 44.586 1.00 84.56 174 GLU A CA 1
ATOM 1384 C C . GLU A 1 174 ? -15.821 11.928 45.078 1.00 84.56 174 GLU A C 1
ATOM 1386 O O . GLU A 1 174 ? -15.682 12.294 46.249 1.00 84.56 174 GLU A O 1
ATOM 1391 N N . HIS A 1 175 ? -16.532 12.654 44.211 1.00 84.00 175 HIS A N 1
ATOM 1392 C CA . HIS A 1 175 ? -17.149 13.927 44.574 1.00 84.00 175 HIS A CA 1
ATOM 1393 C C . HIS A 1 175 ? -18.238 13.778 45.654 1.00 84.00 175 HIS A C 1
ATOM 1395 O O . HIS A 1 175 ? -18.369 14.648 46.519 1.00 84.00 175 HIS A O 1
ATOM 1401 N N . GLN A 1 176 ? -19.024 12.694 45.645 1.00 82.25 176 GLN A N 1
ATOM 1402 C CA . GLN A 1 176 ? -19.993 12.433 46.717 1.00 82.25 176 GLN A CA 1
ATOM 1403 C C . GLN A 1 176 ? -19.317 12.098 48.050 1.00 82.25 176 GLN A C 1
ATOM 1405 O O . GLN A 1 176 ? -19.748 12.616 49.081 1.00 82.25 176 GLN A O 1
ATOM 1410 N N . GLU A 1 177 ? -18.251 11.295 48.049 1.00 83.00 177 GLU A N 1
ATOM 1411 C CA . GLU A 1 177 ? -17.510 10.966 49.272 1.00 83.00 177 GLU A CA 1
ATOM 1412 C C . GLU A 1 177 ? -16.870 12.199 49.924 1.00 83.00 177 GLU A C 1
ATOM 1414 O O . GLU A 1 177 ? -16.870 12.318 51.150 1.00 83.00 177 GLU A O 1
ATOM 1419 N N . LEU A 1 178 ? -16.371 13.146 49.122 1.00 79.06 178 LEU A N 1
ATOM 1420 C CA . LEU A 1 178 ? -15.835 14.416 49.621 1.00 79.06 178 LEU A CA 1
ATOM 1421 C C . LEU A 1 178 ? -16.906 15.317 50.249 1.00 79.06 178 LEU A C 1
ATOM 1423 O O . LEU A 1 178 ? -16.597 16.065 51.169 1.00 79.06 178 LEU A O 1
ATOM 1427 N N . ARG A 1 179 ? -18.162 15.255 49.787 1.00 75.50 179 ARG A N 1
ATOM 1428 C CA . ARG A 1 179 ? -19.268 16.042 50.369 1.00 75.50 179 ARG A CA 1
ATOM 1429 C C . ARG A 1 179 ? -19.783 15.491 51.700 1.00 75.50 179 ARG A C 1
ATOM 1431 O O . ARG A 1 179 ? -20.514 16.201 52.386 1.00 75.50 179 ARG A O 1
ATOM 1438 N N . LEU A 1 180 ? -19.473 14.235 52.022 1.00 76.00 180 LEU A N 1
ATOM 1439 C CA . LEU A 1 180 ? -19.949 13.538 53.222 1.00 76.00 180 LEU A CA 1
ATOM 1440 C C . LEU A 1 180 ? -18.918 13.510 54.368 1.00 76.00 180 LEU A C 1
ATOM 1442 O O . LEU A 1 180 ? -19.255 13.034 55.453 1.00 76.00 180 LEU A O 1
ATOM 1446 N N . LYS A 1 181 ? -17.694 13.999 54.140 1.00 60.47 181 LYS A N 1
ATOM 1447 C CA . LYS A 1 181 ? -16.634 14.171 55.151 1.00 60.47 181 LYS A CA 1
ATOM 1448 C C . LYS A 1 181 ? -16.590 15.608 55.659 1.00 60.47 181 LYS A C 1
ATOM 1450 O O . LYS A 1 181 ? -16.260 15.769 56.854 1.00 60.47 181 LYS A O 1
#

Sequence (181 aa):
MASTKGSSTTKGRIALKVKSSTSPVVPPTPSRPPPPPGLTLKIPLVYHRSTSLSPELKLLYDQVFKALPQTPHFNPLEKLSCTENMKEGLKLGLDVFFLHLIMKLCKPVDPFTFLSEVESYTKEFKGFEEYGYDLTKVKDRFNLLKRRAEQEKPLKDEVEKLEKEEKDGEANIEHQELRLK

Secondary structure (DSSP, 8-state):
-------------------------PPPPP-PPPPP------------GGGGS-HHHHHHHHHHHHHS------GGGGGS-S-HHHHHHHHHHHHHHHHHHHHHHHS---HHHHHHTHHHHHHHHHHHHHTT---HHHHHHHHHHHHHHHHHHHHHHHHHHHHHHHHHHHHHHHHHHHH--

Radius of gyration: 36.85 Å; chains: 1; bounding box: 89×70×109 Å

pLDDT: mean 80.76, std 21.53, range [30.95, 98.44]

Organism: NCBI:txid357466